Protein AF-A0A0S8KM28-F1 (afdb_monomer)

Mean predicted aligned error: 8.69 Å

Radius of gyration: 17.81 Å; Cα contacts (8 Å, |Δi|>4): 21; chains: 1; bounding box: 38×36×44 Å

Solvent-accessible surface area (backbone atoms only — not comparable to full-atom values): 4816 Å² total; per-residue (Å²): 137,91,73,90,56,82,63,51,73,58,53,56,35,51,74,69,77,42,82,82,90,79,86,80,85,60,66,57,83,95,43,61,53,77,98,54,59,91,97,59,86,76,84,75,52,72,68,55,50,52,49,45,59,70,72,46,91,84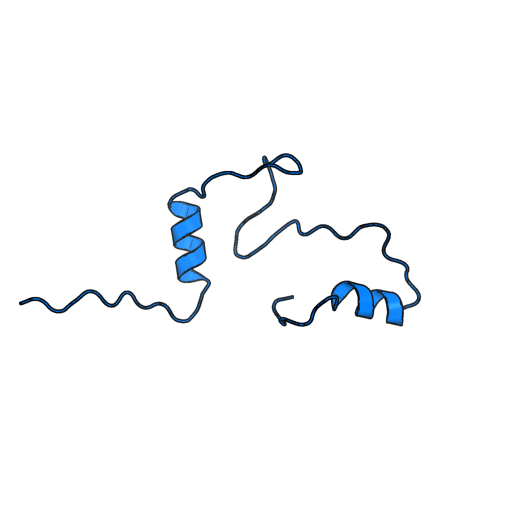,72,80,80,83,74,76,92,76,132

pLDDT: mean 83.83, std 15.64, range [40.75, 97.69]

Secondary structure (DSSP, 8-state):
--S--TTHHHHHHHHTTPPPS-----EETTEE-TT--TT---PPPHHHHHHHHHHSTT---------

Structure (mmCIF, N/CA/C/O backbone):
data_AF-A0A0S8KM28-F1
#
_entry.id   AF-A0A0S8KM28-F1
#
loop_
_atom_site.group_PDB
_atom_site.id
_atom_site.type_symbol
_atom_site.label_atom_id
_atom_site.label_alt_id
_atom_site.label_comp_id
_atom_site.label_asym_id
_atom_site.label_entity_id
_atom_site.label_seq_id
_atom_site.pdbx_PDB_ins_code
_atom_site.Cartn_x
_atom_site.Cartn_y
_atom_site.Cartn_z
_atom_site.occupancy
_atom_site.B_iso_or_equiv
_atom_site.auth_seq_id
_atom_site.auth_comp_id
_atom_site.auth_asym_id
_atom_site.auth_atom_id
_atom_site.pdbx_PDB_model_num
ATOM 1 N N . ILE A 1 1 ? 4.620 -5.291 6.300 1.00 59.78 1 ILE A N 1
ATOM 2 C CA . ILE A 1 1 ? 4.111 -6.471 7.048 1.00 59.78 1 ILE A CA 1
ATOM 3 C C . ILE A 1 1 ? 3.946 -7.618 6.062 1.00 59.78 1 ILE A C 1
ATOM 5 O O . ILE A 1 1 ? 3.056 -7.569 5.223 1.00 59.78 1 ILE A O 1
ATOM 9 N N . HIS A 1 2 ? 4.836 -8.604 6.126 1.00 62.50 2 HIS A N 1
ATOM 10 C CA . HIS A 1 2 ? 4.888 -9.737 5.195 1.00 62.50 2 HIS A CA 1
ATOM 11 C C . HIS A 1 2 ? 4.614 -11.050 5.939 1.00 62.50 2 HIS A C 1
ATOM 13 O O . HIS A 1 2 ? 5.369 -12.001 5.822 1.00 62.50 2 HIS A O 1
ATOM 19 N N . SER A 1 3 ? 3.576 -11.082 6.781 1.00 62.31 3 SER A N 1
ATOM 20 C CA . SER A 1 3 ? 3.381 -12.173 7.748 1.00 62.31 3 SER A CA 1
ATOM 21 C C . SER A 1 3 ? 2.301 -13.189 7.373 1.00 62.31 3 SER A C 1
ATOM 23 O O . SER A 1 3 ? 1.989 -14.044 8.193 1.00 62.31 3 SER A O 1
ATOM 25 N N . GLY A 1 4 ? 1.665 -13.092 6.197 1.00 64.19 4 GLY A N 1
ATOM 26 C CA . GLY A 1 4 ? 0.576 -14.002 5.790 1.00 64.19 4 GLY A CA 1
ATOM 27 C C . GLY A 1 4 ? -0.652 -14.013 6.722 1.00 64.19 4 GLY A C 1
ATOM 28 O O . GLY A 1 4 ? -1.634 -14.695 6.449 1.00 64.19 4 GLY A O 1
ATOM 29 N N . ARG A 1 5 ? -0.636 -13.242 7.819 1.00 77.19 5 ARG A N 1
ATOM 30 C CA . ARG A 1 5 ? -1.729 -13.143 8.784 1.00 77.19 5 ARG A CA 1
ATOM 31 C C . ARG A 1 5 ? -2.785 -12.194 8.249 1.00 77.19 5 ARG A C 1
ATOM 33 O O . ARG A 1 5 ? -2.637 -10.968 8.298 1.00 77.19 5 ARG A O 1
ATOM 40 N N . ASN A 1 6 ? -3.871 -12.778 7.758 1.00 81.06 6 ASN A N 1
ATOM 41 C CA . ASN A 1 6 ? -5.041 -12.032 7.326 1.00 81.06 6 ASN A CA 1
ATOM 42 C C . ASN A 1 6 ? -5.490 -11.043 8.412 1.00 81.06 6 ASN A C 1
ATOM 44 O O . ASN A 1 6 ? -5.585 -11.379 9.591 1.00 81.06 6 ASN A O 1
ATOM 48 N N . ARG A 1 7 ? -5.774 -9.806 7.983 1.00 89.31 7 ARG A N 1
ATOM 49 C CA . ARG A 1 7 ? -6.298 -8.711 8.818 1.00 89.31 7 ARG A CA 1
ATOM 50 C C . ARG A 1 7 ? -5.392 -8.237 9.968 1.00 89.31 7 ARG A C 1
ATOM 52 O O . ARG A 1 7 ? -5.888 -7.520 10.826 1.00 89.31 7 ARG A O 1
ATOM 59 N N . ILE A 1 8 ? -4.089 -8.538 9.975 1.00 92.94 8 ILE A N 1
ATOM 60 C CA . ILE A 1 8 ? -3.183 -8.138 11.073 1.00 92.94 8 ILE A CA 1
ATOM 61 C C . ILE A 1 8 ? -3.200 -6.633 11.384 1.00 92.94 8 ILE A C 1
ATOM 63 O O . ILE A 1 8 ? -3.285 -6.265 12.546 1.00 92.94 8 ILE A O 1
ATOM 67 N N . VAL A 1 9 ? -3.212 -5.765 10.366 1.00 92.44 9 VAL A N 1
ATOM 68 C CA . VAL A 1 9 ? -3.302 -4.308 10.579 1.00 92.44 9 VAL A CA 1
ATOM 69 C C . VAL A 1 9 ? -4.614 -3.936 11.270 1.00 92.44 9 VAL A C 1
ATOM 71 O O . VAL A 1 9 ? -4.597 -3.156 12.205 1.00 92.44 9 VAL A O 1
ATOM 74 N N . ARG A 1 10 ? -5.742 -4.542 10.872 1.00 93.69 10 ARG A N 1
ATOM 75 C CA . ARG A 1 10 ? -7.032 -4.292 11.534 1.00 93.69 10 ARG A CA 1
ATOM 76 C C . ARG A 1 10 ? -7.006 -4.746 12.98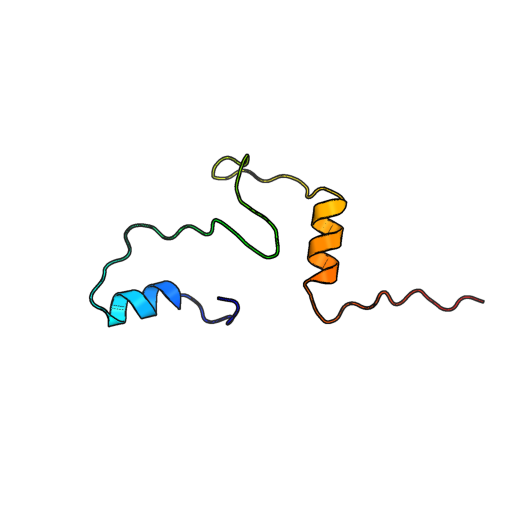9 1.00 93.69 10 ARG A C 1
ATOM 78 O O . ARG A 1 10 ? -7.377 -3.967 13.846 1.00 93.69 10 ARG A O 1
ATOM 85 N N . ARG A 1 11 ? -6.475 -5.941 13.262 1.00 93.00 11 ARG A N 1
ATOM 86 C CA . ARG A 1 11 ? -6.377 -6.488 14.625 1.00 93.00 11 ARG A CA 1
ATOM 87 C C . ARG A 1 11 ? -5.521 -5.628 15.555 1.00 93.00 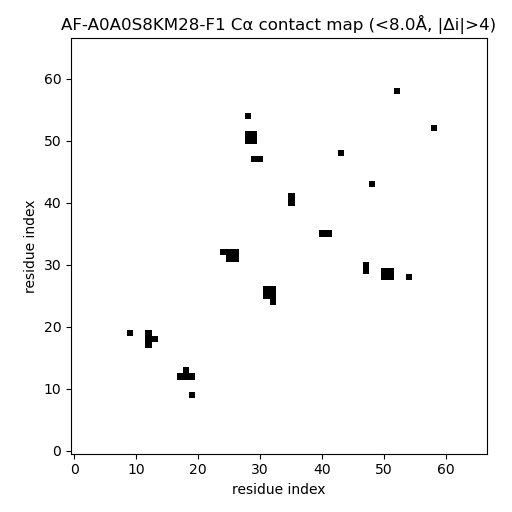11 ARG A C 1
ATOM 89 O O . ARG A 1 11 ? -5.869 -5.475 16.714 1.00 93.00 11 ARG A O 1
ATOM 96 N N . ILE A 1 12 ? -4.412 -5.078 15.054 1.00 94.44 12 ILE A N 1
ATOM 97 C CA . ILE A 1 12 ? -3.546 -4.189 15.843 1.00 94.44 12 ILE A CA 1
ATOM 98 C C . ILE A 1 12 ? -4.313 -2.933 16.266 1.00 94.44 12 ILE A C 1
ATOM 100 O O . ILE A 1 12 ? -4.260 -2.560 17.427 1.00 94.44 12 ILE A O 1
ATOM 104 N N . PHE A 1 13 ? -5.037 -2.299 15.342 1.00 95.88 13 PHE A N 1
ATOM 105 C CA . PHE A 1 13 ? -5.807 -1.092 15.651 1.00 95.88 13 PHE A CA 1
ATOM 106 C C . PHE A 1 13 ? -7.039 -1.396 16.513 1.00 95.88 13 PHE A C 1
ATOM 108 O O . PHE A 1 13 ? -7.303 -0.648 17.443 1.00 95.88 13 PHE A O 1
ATOM 115 N N . GLU A 1 14 ? -7.731 -2.516 16.268 1.00 95.38 14 GLU A N 1
ATOM 116 C CA . GLU A 1 14 ? -8.837 -3.003 17.109 1.00 95.38 14 GLU A CA 1
ATOM 117 C C . GLU A 1 14 ? -8.381 -3.215 18.566 1.00 95.38 14 GLU A C 1
ATOM 119 O O . GLU A 1 14 ? -9.101 -2.849 19.484 1.00 95.38 14 GLU A O 1
ATOM 124 N N . HIS A 1 15 ? -7.174 -3.752 18.792 1.00 96.19 15 HIS A N 1
ATOM 125 C CA . HIS A 1 15 ? -6.609 -3.942 20.137 1.00 96.19 15 HIS A CA 1
ATOM 126 C C . HIS A 1 15 ? -6.249 -2.630 20.855 1.00 96.19 15 HIS A C 1
ATOM 128 O O . HIS A 1 15 ? -6.070 -2.620 22.066 1.00 96.19 15 HIS A O 1
ATOM 134 N N . LEU A 1 16 ? -6.118 -1.539 20.105 1.00 97.12 16 LEU A N 1
ATOM 135 C CA . LEU A 1 16 ? -5.816 -0.204 20.615 1.00 97.12 16 LEU A CA 1
ATOM 136 C C . LEU A 1 16 ? -7.072 0.689 20.630 1.00 97.12 16 LEU A C 1
ATOM 138 O O . LEU A 1 16 ? -6.944 1.909 20.651 1.00 97.12 16 LEU A O 1
ATOM 142 N N . ASP A 1 17 ? -8.263 0.087 20.545 1.00 96.81 17 ASP A N 1
ATOM 143 C CA . ASP A 1 17 ? -9.570 0.759 20.509 1.00 96.81 17 ASP A CA 1
ATOM 144 C C . ASP A 1 17 ? -9.763 1.745 19.339 1.00 96.81 17 ASP A C 1
ATOM 146 O O . ASP A 1 17 ? -10.609 2.640 19.376 1.00 96.81 17 ASP A O 1
ATOM 150 N N . TYR A 1 18 ? -9.031 1.552 18.235 1.00 97.69 18 TYR A N 1
ATOM 151 C CA . TYR A 1 18 ? -9.199 2.337 17.013 1.00 97.69 18 TYR A CA 1
ATOM 152 C C . TYR A 1 18 ? -10.035 1.604 15.961 1.00 97.69 18 TYR A C 1
ATOM 154 O O . TYR A 1 18 ? -9.750 0.470 15.562 1.00 97.69 18 TYR A O 1
ATOM 162 N N . ARG A 1 19 ? -11.013 2.316 15.389 1.00 95.25 19 ARG A N 1
ATOM 163 C CA . ARG A 1 19 ? -11.751 1.868 14.202 1.00 95.25 19 ARG A CA 1
ATOM 164 C C . ARG A 1 19 ? -11.037 2.316 12.928 1.00 95.25 19 ARG A C 1
ATOM 166 O O . ARG A 1 19 ? -10.872 3.503 12.676 1.00 95.25 19 ARG A O 1
ATOM 173 N N . ILE A 1 20 ? -10.674 1.363 12.070 1.00 95.00 20 ILE A N 1
ATOM 174 C CA . ILE A 1 20 ? -10.137 1.675 10.738 1.00 95.00 20 ILE A CA 1
ATOM 175 C C . ILE A 1 20 ? -11.284 2.013 9.780 1.00 95.00 20 ILE A C 1
ATOM 177 O O . ILE A 1 20 ? -12.081 1.140 9.438 1.00 95.00 20 ILE A O 1
ATOM 181 N N . GLU A 1 21 ? -11.310 3.244 9.272 1.00 96.31 21 GLU A N 1
ATOM 182 C CA . GLU A 1 21 ? -12.251 3.665 8.222 1.00 96.31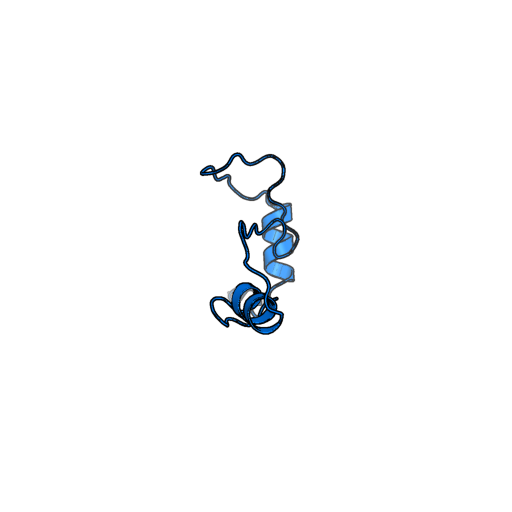 21 GLU A CA 1
ATOM 183 C C . GLU A 1 21 ? -11.822 3.181 6.832 1.00 96.31 21 GLU A C 1
ATOM 185 O O . GLU A 1 21 ? -12.628 2.687 6.041 1.00 96.31 21 GLU A O 1
ATOM 190 N N . LYS A 1 22 ? -10.522 3.279 6.530 1.00 94.31 22 LYS A N 1
ATOM 191 C CA . LYS A 1 22 ? -9.951 2.880 5.241 1.00 94.31 22 LYS A CA 1
ATOM 192 C C . LYS A 1 22 ? -8.550 2.314 5.425 1.00 94.31 22 LYS A C 1
ATOM 194 O O . LYS A 1 22 ? -7.730 2.868 6.144 1.00 94.31 22 LYS A O 1
ATOM 199 N N . LEU A 1 23 ? -8.266 1.215 4.728 1.00 93.38 23 LEU A N 1
ATOM 200 C CA . LEU A 1 23 ? -6.937 0.614 4.669 1.00 93.38 23 LEU A CA 1
ATOM 201 C C . LEU A 1 23 ? -6.473 0.564 3.218 1.00 93.38 23 LEU A C 1
ATOM 203 O O . LEU A 1 23 ? -7.129 -0.051 2.377 1.00 93.38 23 LEU A O 1
ATOM 207 N N . ASP A 1 24 ? -5.339 1.195 2.937 1.00 92.94 24 ASP A N 1
ATOM 208 C CA . ASP A 1 24 ? -4.812 1.357 1.588 1.00 92.94 24 ASP A CA 1
ATOM 209 C C . ASP A 1 24 ? -3.356 0.890 1.525 1.00 92.94 24 ASP A C 1
ATOM 211 O O . ASP A 1 24 ? -2.517 1.301 2.328 1.00 92.94 24 ASP A O 1
ATOM 215 N N . ARG A 1 25 ? -3.047 0.003 0.577 1.00 92.75 25 ARG A N 1
ATOM 216 C CA . ARG A 1 25 ? -1.685 -0.493 0.375 1.00 92.75 25 ARG A CA 1
ATOM 217 C C . ARG A 1 25 ? -1.007 0.360 -0.684 1.00 92.75 25 ARG A C 1
ATOM 219 O O . ARG A 1 25 ? -1.244 0.190 -1.875 1.00 92.75 25 ARG A O 1
ATOM 226 N N . VAL A 1 26 ? -0.132 1.254 -0.241 1.00 94.06 26 VAL A N 1
ATOM 227 C CA . VAL A 1 26 ? 0.528 2.220 -1.132 1.00 94.06 26 VAL A CA 1
ATOM 228 C C . VAL A 1 26 ? 1.857 1.729 -1.711 1.00 94.06 26 VAL A C 1
ATOM 230 O O . VAL A 1 26 ? 2.316 2.269 -2.717 1.00 94.06 26 VAL A O 1
ATOM 233 N N . TYR A 1 27 ? 2.453 0.703 -1.096 1.00 92.50 27 TYR A N 1
ATOM 234 C CA . TYR A 1 27 ? 3.775 0.182 -1.432 1.00 92.50 27 TYR A CA 1
ATOM 235 C C . TYR A 1 27 ? 3.844 -1.340 -1.269 1.00 92.50 27 TYR A C 1
ATOM 237 O O . TYR A 1 27 ? 3.266 -1.896 -0.327 1.00 92.50 27 TYR A O 1
ATOM 245 N N . PHE A 1 28 ? 4.569 -2.013 -2.161 1.00 89.56 28 PHE A N 1
ATOM 246 C CA . PHE A 1 28 ? 4.866 -3.439 -2.062 1.00 89.56 28 PHE A CA 1
ATOM 247 C C . PHE A 1 28 ? 6.111 -3.804 -2.880 1.00 89.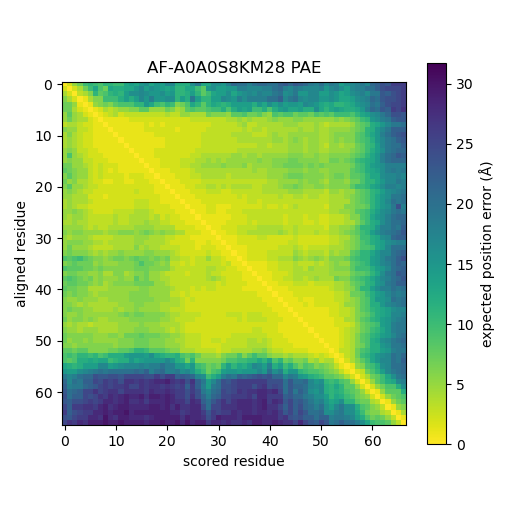56 28 PHE A C 1
ATOM 249 O O . PHE A 1 28 ? 6.122 -3.593 -4.085 1.00 89.56 28 PHE A O 1
ATOM 256 N N . ALA A 1 29 ? 7.128 -4.395 -2.242 1.00 88.31 29 ALA A N 1
ATOM 257 C CA . ALA A 1 29 ? 8.304 -4.971 -2.913 1.00 88.31 29 ALA A CA 1
ATOM 258 C C . ALA A 1 29 ? 8.964 -4.044 -3.962 1.00 88.31 29 ALA A C 1
ATOM 260 O O . ALA A 1 29 ? 9.210 -4.449 -5.093 1.00 88.31 29 ALA A O 1
ATOM 261 N N . GLY A 1 30 ? 9.207 -2.775 -3.620 1.00 86.94 30 GLY A N 1
ATOM 262 C CA . GLY A 1 30 ? 9.764 -1.798 -4.568 1.00 86.94 30 GLY A CA 1
ATOM 263 C C . GLY A 1 30 ? 8.724 -1.056 -5.410 1.00 86.94 30 GLY A C 1
ATOM 264 O O . GLY A 1 30 ? 9.032 0.002 -5.952 1.00 86.94 30 GLY A O 1
ATOM 265 N N . LEU A 1 31 ? 7.491 -1.559 -5.495 1.00 92.12 31 LEU A N 1
ATOM 266 C CA . LEU A 1 31 ? 6.423 -0.992 -6.316 1.00 92.12 31 LEU A CA 1
ATOM 267 C C . LEU A 1 31 ? 5.536 -0.040 -5.519 1.00 92.12 31 LEU A C 1
ATOM 269 O O . LEU A 1 31 ? 5.240 -0.269 -4.345 1.00 92.12 31 LEU A O 1
ATOM 273 N N . THR A 1 32 ? 5.051 1.001 -6.193 1.00 94.00 32 THR A N 1
ATOM 274 C CA . THR A 1 32 ? 4.084 1.959 -5.642 1.00 94.00 32 THR A CA 1
ATOM 275 C C . THR A 1 32 ? 2.827 1.990 -6.502 1.00 94.00 32 THR A C 1
ATOM 277 O O . THR A 1 32 ? 2.887 1.713 -7.697 1.00 94.00 32 THR A O 1
ATOM 280 N N . LYS A 1 33 ? 1.694 2.392 -5.922 1.00 92.81 33 LYS A N 1
ATOM 281 C CA . LYS A 1 33 ? 0.442 2.589 -6.678 1.00 92.81 33 LYS A CA 1
ATOM 282 C C . LYS A 1 33 ? 0.370 3.915 -7.460 1.00 92.81 33 LYS A C 1
ATOM 284 O O . LYS A 1 33 ? -0.689 4.257 -7.981 1.00 92.81 33 LYS A O 1
ATOM 289 N N . LYS A 1 34 ? 1.443 4.718 -7.474 1.00 92.62 34 LYS A N 1
ATOM 290 C CA . LYS A 1 34 ? 1.450 6.028 -8.146 1.00 92.62 34 LYS A CA 1
ATOM 291 C C . LYS A 1 34 ? 1.207 5.846 -9.648 1.00 92.62 34 LYS A C 1
ATOM 293 O O . LYS A 1 34 ? 1.774 4.947 -10.261 1.00 92.62 34 LYS A O 1
ATOM 298 N N . GLY A 1 35 ? 0.370 6.707 -10.224 1.00 90.75 35 GLY A N 1
ATOM 299 C CA . GLY A 1 35 ? 0.046 6.675 -11.654 1.00 90.75 35 GLY A CA 1
ATOM 300 C C . GLY A 1 35 ? -0.918 5.561 -12.084 1.00 90.75 35 GLY A C 1
ATOM 301 O O . GLY A 1 35 ? -1.115 5.381 -13.279 1.00 90.75 35 GLY A O 1
ATOM 302 N N . ILE A 1 36 ? -1.526 4.820 -11.149 1.00 91.75 36 ILE A N 1
ATOM 303 C CA . ILE A 1 36 ? -2.561 3.819 -11.446 1.00 91.75 36 ILE A CA 1
ATOM 304 C C . ILE A 1 36 ? -3.858 4.2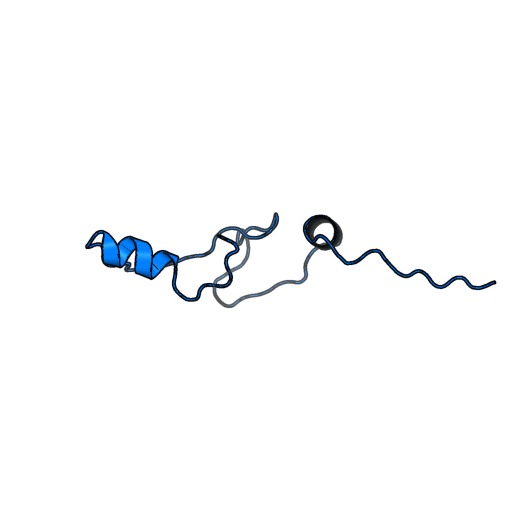49 -10.758 1.00 91.75 36 ILE A C 1
ATOM 306 O O . ILE A 1 36 ? -3.904 4.424 -9.538 1.00 91.75 36 ILE A O 1
ATOM 310 N N . LEU A 1 37 ? -4.919 4.428 -11.546 1.00 93.56 37 LEU A N 1
ATOM 311 C CA . LEU A 1 37 ? -6.248 4.741 -11.028 1.00 93.56 37 LEU A CA 1
ATOM 312 C C . LEU A 1 37 ? -6.832 3.550 -10.261 1.00 93.56 37 LEU A C 1
ATOM 314 O O . LEU A 1 37 ? -6.491 2.389 -10.491 1.00 93.56 37 LEU A O 1
ATOM 318 N N . ARG A 1 38 ? -7.765 3.825 -9.344 1.00 92.81 38 ARG A N 1
ATOM 319 C CA . ARG A 1 38 ? -8.468 2.759 -8.620 1.00 92.81 38 ARG A CA 1
ATOM 320 C C . ARG A 1 38 ? -9.156 1.821 -9.623 1.00 92.81 38 ARG A C 1
ATOM 322 O O . ARG A 1 38 ? -9.752 2.278 -10.592 1.00 92.81 38 ARG A O 1
ATOM 329 N N . GLY A 1 39 ? -9.046 0.515 -9.394 1.00 94.25 39 GLY A N 1
ATOM 330 C CA . GLY A 1 39 ? -9.623 -0.512 -10.271 1.00 94.25 39 GLY A CA 1
ATOM 331 C C . GLY A 1 39 ? -8.829 -0.796 -11.551 1.00 94.25 39 GLY A C 1
ATOM 332 O O . GLY A 1 39 ? -9.184 -1.724 -12.266 1.00 94.25 39 GLY A O 1
ATOM 333 N N . HIS A 1 40 ? -7.753 -0.054 -11.826 1.00 95.50 40 HIS A N 1
ATOM 334 C CA . HIS A 1 40 ? -6.927 -0.259 -13.014 1.00 95.50 40 HIS A CA 1
ATOM 335 C C . HIS A 1 40 ? -5.685 -1.098 -12.706 1.00 95.50 40 HIS A C 1
ATOM 337 O O . HIS A 1 40 ? -5.248 -1.220 -11.558 1.00 95.50 40 HIS A O 1
ATOM 343 N N . TRP A 1 41 ? -5.098 -1.650 -13.763 1.00 94.81 41 TRP A N 1
ATOM 344 C CA . TRP A 1 41 ? -3.842 -2.386 -13.734 1.00 94.81 41 TRP A CA 1
ATOM 345 C C . TRP A 1 41 ? -2.975 -1.981 -14.929 1.00 94.81 41 TRP A C 1
ATOM 347 O O . TRP A 1 41 ? -3.458 -1.396 -15.896 1.00 94.81 41 TRP A O 1
ATOM 357 N N . ARG A 1 42 ? -1.681 -2.286 -14.847 1.00 94.81 42 ARG A N 1
ATOM 358 C CA . ARG A 1 42 ? -0.742 -2.172 -15.965 1.00 94.81 42 ARG A CA 1
ATOM 359 C C . ARG A 1 42 ? 0.280 -3.294 -15.897 1.00 94.81 42 ARG A C 1
ATOM 361 O O . ARG A 1 42 ? 0.521 -3.845 -14.821 1.00 94.81 42 ARG A O 1
ATOM 368 N N . HIS A 1 43 ? 0.921 -3.580 -1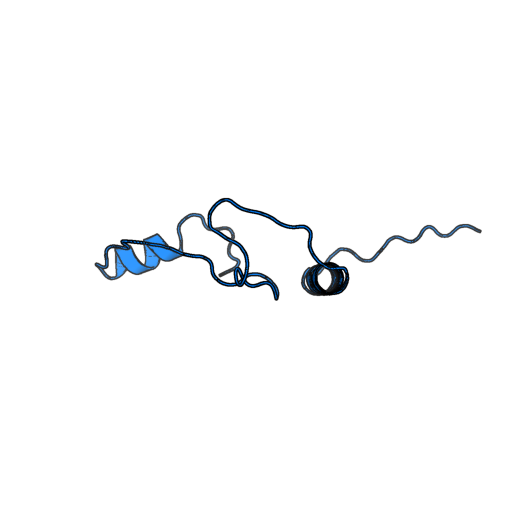7.022 1.00 95.38 43 HIS A N 1
ATOM 369 C CA . HIS A 1 43 ? 2.112 -4.416 -17.011 1.00 95.38 43 HIS A CA 1
ATOM 370 C C . HIS A 1 43 ? 3.258 -3.718 -16.266 1.00 95.38 43 HIS A C 1
ATOM 372 O O . HIS A 1 43 ? 3.384 -2.486 -16.258 1.00 95.38 43 HIS A O 1
ATOM 378 N N . LEU A 1 44 ? 4.073 -4.531 -15.599 1.00 94.12 44 LEU A N 1
ATOM 379 C CA . LEU A 1 44 ? 5.318 -4.078 -14.997 1.00 94.12 44 LEU A CA 1
ATOM 380 C C . LEU A 1 44 ? 6.346 -3.828 -16.094 1.00 94.12 44 LEU A C 1
ATOM 382 O O . LEU A 1 44 ? 6.397 -4.559 -17.080 1.00 94.12 44 LEU A O 1
ATOM 386 N N . THR A 1 45 ? 7.174 -2.812 -15.892 1.00 94.31 45 THR A N 1
ATOM 387 C CA . THR A 1 45 ? 8.360 -2.590 -16.723 1.00 94.31 45 THR A CA 1
ATOM 388 C C . THR A 1 45 ? 9.407 -3.669 -16.447 1.00 94.31 45 THR A C 1
ATOM 390 O O . THR A 1 45 ? 9.433 -4.249 -15.358 1.00 94.31 45 THR A O 1
ATOM 393 N N . ASP A 1 46 ? 10.331 -3.899 -17.377 1.00 94.06 46 ASP A N 1
ATOM 394 C CA . ASP A 1 46 ? 11.402 -4.892 -17.196 1.00 94.06 46 ASP A CA 1
ATOM 395 C C . ASP A 1 46 ? 12.230 -4.638 -15.931 1.00 94.06 46 ASP A C 1
ATOM 397 O O . ASP A 1 46 ? 12.586 -5.566 -15.203 1.00 94.06 46 ASP A O 1
ATOM 401 N N . LYS A 1 47 ? 12.461 -3.359 -15.606 1.00 92.00 47 LYS A N 1
ATOM 402 C CA . LYS A 1 47 ? 13.132 -2.945 -14.369 1.00 92.00 47 LYS A CA 1
ATOM 403 C C . LYS A 1 47 ? 12.353 -3.378 -13.126 1.00 92.00 47 LYS A C 1
ATOM 405 O O . LYS A 1 47 ? 12.939 -3.891 -12.177 1.00 92.00 47 LYS A O 1
ATOM 410 N N . GLU A 1 48 ? 11.038 -3.186 -13.118 1.00 92.50 48 GLU A N 1
ATOM 411 C CA . GLU A 1 48 ? 10.168 -3.606 -12.015 1.00 92.50 48 GLU A CA 1
ATOM 412 C C . GLU A 1 48 ? 10.118 -5.129 -11.875 1.00 92.50 48 GLU A C 1
ATOM 414 O O . GLU A 1 48 ? 10.189 -5.645 -10.758 1.00 92.50 48 GLU A O 1
ATOM 419 N N . VAL A 1 49 ? 10.078 -5.857 -12.994 1.00 92.88 49 VAL A N 1
ATOM 420 C CA . VAL A 1 49 ? 10.165 -7.323 -12.997 1.00 92.88 49 VAL A CA 1
ATOM 421 C C . VAL A 1 49 ? 11.500 -7.786 -12.409 1.00 92.88 49 VAL A C 1
ATOM 423 O O . VAL A 1 49 ? 11.507 -8.665 -11.545 1.00 92.88 49 VAL A O 1
ATOM 426 N N . ALA A 1 50 ? 12.619 -7.186 -12.820 1.00 90.81 50 ALA A N 1
ATOM 427 C CA . ALA A 1 50 ? 13.943 -7.519 -12.298 1.00 90.81 50 ALA A CA 1
ATOM 428 C C . ALA A 1 50 ? 14.042 -7.275 -10.780 1.00 90.81 50 ALA A C 1
ATOM 430 O O . ALA A 1 50 ? 14.477 -8.163 -10.043 1.00 90.81 50 ALA A O 1
ATOM 431 N N . MET A 1 51 ? 13.550 -6.130 -10.291 1.00 89.88 51 MET A N 1
ATOM 432 C CA . MET A 1 51 ? 13.510 -5.821 -8.853 1.00 89.88 51 MET A CA 1
ATOM 433 C C . MET A 1 51 ? 12.675 -6.838 -8.060 1.00 89.88 51 MET A C 1
ATOM 435 O O . MET A 1 51 ? 13.085 -7.292 -6.987 1.00 89.88 51 MET A O 1
ATOM 439 N N . LEU A 1 52 ? 11.524 -7.257 -8.593 1.00 89.75 52 LEU A N 1
ATOM 440 C CA . LEU A 1 52 ? 10.712 -8.296 -7.959 1.00 89.75 52 LEU A CA 1
ATOM 441 C C . LEU A 1 52 ? 11.432 -9.646 -7.911 1.00 89.75 52 LEU A C 1
ATOM 443 O O . LEU A 1 52 ? 11.348 -10.346 -6.907 1.00 89.75 52 LEU A O 1
ATOM 447 N N . ARG A 1 53 ? 12.161 -10.021 -8.967 1.00 87.75 53 ARG A N 1
ATOM 448 C CA . ARG A 1 53 ? 12.914 -11.285 -8.990 1.00 87.75 53 ARG A CA 1
ATOM 449 C C . ARG A 1 53 ? 14.048 -11.302 -7.973 1.00 87.75 53 ARG A C 1
ATOM 451 O O . ARG A 1 53 ? 14.267 -12.339 -7.359 1.00 87.75 53 ARG A O 1
ATOM 458 N N . MET A 1 54 ? 14.720 -10.171 -7.774 1.00 83.25 54 MET A N 1
ATOM 459 C CA . MET A 1 54 ? 15.781 -10.041 -6.772 1.00 83.25 54 MET A CA 1
ATOM 460 C C . MET A 1 54 ? 15.252 -10.025 -5.333 1.00 83.25 54 MET A C 1
ATOM 462 O O . MET A 1 54 ? 15.909 -10.541 -4.436 1.00 83.25 54 MET A O 1
ATOM 466 N N . SER A 1 55 ? 14.074 -9.439 -5.099 1.00 75.94 55 SER A N 1
ATOM 467 C CA . SER A 1 55 ? 13.504 -9.297 -3.748 1.00 75.94 55 SER A CA 1
ATOM 468 C C . SER A 1 55 ? 12.866 -10.574 -3.185 1.00 75.94 55 SER A C 1
ATOM 470 O O . SER A 1 55 ? 12.489 -10.598 -2.014 1.00 75.94 55 SER A O 1
ATOM 472 N N . VAL A 1 56 ? 12.761 -11.644 -3.981 1.00 72.69 56 VAL A N 1
ATOM 473 C CA . VAL A 1 56 ? 12.243 -12.945 -3.539 1.00 72.69 56 VAL A CA 1
ATOM 474 C C . VAL A 1 56 ? 13.404 -13.934 -3.382 1.00 72.69 56 VAL A C 1
ATOM 476 O O . VAL A 1 56 ? 13.956 -14.383 -4.390 1.00 72.69 56 VAL A O 1
ATOM 479 N N . PRO A 1 57 ? 13.768 -14.343 -2.152 1.00 63.00 57 PRO A N 1
ATOM 480 C CA . PRO A 1 57 ? 14.729 -15.420 -1.967 1.00 63.00 57 PRO A CA 1
ATOM 481 C C . PRO A 1 57 ? 14.086 -16.730 -2.448 1.00 63.00 57 PRO A C 1
ATOM 483 O O . PRO A 1 57 ? 13.102 -17.187 -1.871 1.00 63.00 57 PRO A O 1
ATOM 486 N N . GLY A 1 58 ? 14.608 -17.320 -3.531 1.00 62.03 58 GLY A N 1
ATOM 487 C CA . GLY A 1 58 ? 14.253 -18.695 -3.913 1.00 62.03 58 GLY A CA 1
ATOM 488 C C . GLY A 1 58 ? 13.802 -18.975 -5.348 1.00 62.03 58 GLY A C 1
ATOM 489 O O . GLY A 1 58 ? 13.144 -19.989 -5.565 1.00 62.03 58 GLY A O 1
ATOM 490 N N . LYS A 1 59 ? 14.158 -18.168 -6.356 1.00 57.16 59 LYS A N 1
ATOM 491 C CA . LYS A 1 59 ? 14.125 -18.645 -7.756 1.00 57.16 59 LYS A CA 1
ATOM 492 C C . LYS A 1 59 ? 15.434 -18.339 -8.477 1.00 57.16 59 LYS A C 1
ATOM 494 O O . LYS A 1 59 ? 15.486 -17.484 -9.356 1.00 57.16 59 LYS A O 1
ATOM 499 N N . SER A 1 60 ? 16.487 -19.069 -8.107 1.00 55.81 60 SER A N 1
ATOM 500 C CA . SER A 1 60 ? 17.643 -19.261 -8.980 1.00 55.81 60 SER A CA 1
ATOM 501 C C . SER A 1 60 ? 17.150 -19.863 -10.297 1.00 55.81 60 SER A C 1
ATOM 503 O O . SER A 1 60 ? 16.433 -20.863 -10.334 1.00 55.81 60 SER A O 1
ATOM 505 N N . ASN A 1 61 ? 17.470 -19.180 -11.390 1.00 55.94 61 ASN A N 1
ATOM 506 C CA . ASN A 1 61 ? 17.121 -19.591 -12.736 1.00 55.94 61 ASN A CA 1
ATOM 507 C 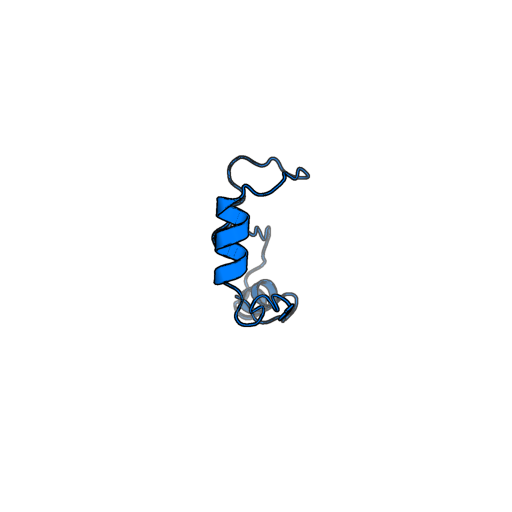C . ASN A 1 61 ? 17.800 -20.946 -13.004 1.00 55.94 61 ASN A C 1
ATOM 509 O O . ASN A 1 61 ? 19.021 -20.997 -13.152 1.00 55.94 61 ASN A O 1
ATOM 513 N N . LYS A 1 62 ? 17.041 -22.050 -13.039 1.00 51.72 62 LYS A N 1
ATOM 514 C CA . LYS A 1 62 ? 17.532 -23.325 -13.578 1.00 51.72 62 LYS A CA 1
ATOM 515 C C . LYS A 1 62 ? 17.688 -23.148 -15.091 1.00 51.72 62 LYS A C 1
ATOM 517 O O . LYS A 1 62 ? 16.824 -23.569 -15.852 1.00 51.72 62 LYS A O 1
ATOM 522 N N . LYS A 1 63 ? 18.765 -22.492 -15.534 1.00 49.91 63 LYS A N 1
ATOM 523 C CA . LYS A 1 63 ? 19.221 -22.656 -16.914 1.00 49.91 63 LYS A CA 1
ATOM 524 C C . LYS A 1 63 ? 19.775 -24.072 -17.024 1.00 49.91 63 LYS A C 1
ATOM 526 O O . LYS A 1 63 ? 20.748 -24.435 -16.368 1.00 49.91 63 LYS A O 1
ATOM 531 N N . SER A 1 64 ? 19.048 -24.864 -17.797 1.00 52.97 64 SER A N 1
ATOM 532 C CA . SER A 1 64 ? 19.418 -26.151 -18.359 1.00 52.97 64 SER A CA 1
ATOM 533 C C . SER A 1 64 ? 20.891 -26.184 -18.762 1.00 52.97 64 SER A C 1
ATOM 535 O O . SER A 1 64 ? 21.330 -25.402 -19.602 1.00 52.97 64 SER A O 1
ATOM 537 N N . ARG A 1 65 ? 21.634 -27.130 -18.181 1.00 54.03 65 ARG A N 1
ATOM 538 C CA . ARG A 1 65 ? 22.840 -27.674 -18.805 1.00 54.03 65 ARG A CA 1
ATOM 539 C C . ARG A 1 65 ? 22.382 -28.442 -20.051 1.00 54.03 65 ARG A C 1
ATOM 541 O O . ARG A 1 65 ? 21.825 -29.526 -19.932 1.00 5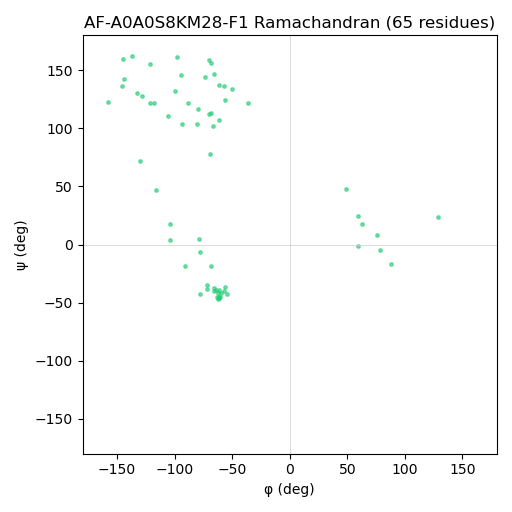4.03 65 ARG A O 1
ATOM 548 N N . GLN A 1 66 ? 22.558 -27.827 -21.208 1.00 55.28 66 GLN A N 1
ATOM 549 C CA . GLN A 1 66 ? 22.756 -28.455 -22.517 1.00 55.28 66 GLN A CA 1
ATOM 550 C C . GLN A 1 66 ? 23.953 -27.699 -23.092 1.00 55.28 66 GLN A C 1
ATOM 552 O O . GLN A 1 66 ? 23.956 -26.474 -23.019 1.00 55.28 66 GLN A O 1
ATOM 557 N N . GLY A 1 67 ? 25.006 -28.298 -23.609 1.00 40.75 67 GLY A N 1
ATOM 558 C CA . GLY A 1 67 ? 25.465 -29.671 -23.768 1.00 40.75 67 GLY A CA 1
ATOM 559 C C . GLY A 1 67 ? 26.900 -29.511 -24.262 1.00 40.75 67 GLY A C 1
ATOM 560 O O . GLY A 1 67 ? 27.131 -28.519 -24.991 1.00 40.75 67 GLY A O 1
#

Sequence (67 aa):
IHSGRNRIVRRIFEHLDYRIEKLDRVYFAGLTKKGILRGHWRHLTDKEVAMLRMSVPGKSNKKSRQG

Foldseek 3Di:
DPDPDPCPVVVVCVVVVHDDPDDDDQDDQHDGCPPADPPDDDDDDPVRVVSNVVSDPDDDDPPDDDD